Protein AF-A0A0K8RPH7-F1 (afdb_monomer)

Secondary structure (DSSP, 8-state):
--GGGSTTTTT--HHHHHHHHHS--S----S----HHHHHHTTGGGTEEEEEEEE-TTS-EEEEEEEESSS--EEESS-TTHHHH-----SSS-----SHHHHHHHHHHHHHHHHHHTTS----SSHHHHHHHSGGGSPEEE-TTTSSSSEEE----

Nearest PDB structures (foldseek):
  4l8f-assembly1_C  TM=9.635E-01  e=1.668E-13  Danio rerio
  1l9x-assembly3_C  TM=9.638E-01  e=2.280E-13  Homo sapiens
  4l7q-assembly1_C  TM=9.665E-01  e=1.233E-12  Danio rerio
  4l95-assembly3_M  TM=9.755E-01  e=3.353E-12  Danio rerio

InterPro domains:
  IPR015527 Peptidase C26, gamma-glutamyl hydrolase [PS51275] (1-156)
  IPR015527 Peptidase C26, gamma-glutamyl hydrolase [PTHR11315] (4-156)
  IPR029062 Class I glutamine amidotransferase-like [G3DSA:3.40.50.880] (1-156)
  IPR029062 Class I glutamine amidotransferase-like [SSF52317] (5-156)

Solvent-accessible surface area (backbone atoms only — not comparable to full-atom values): 9626 Å² total; per-residue (Å²): 117,70,39,66,78,35,84,94,40,51,80,58,52,70,69,55,54,49,40,67,74,77,42,87,46,71,31,77,90,74,95,76,80,53,32,65,68,56,38,52,73,72,50,44,64,80,50,36,43,71,53,42,68,47,67,50,99,86,69,51,58,25,54,34,27,34,34,35,74,89,50,103,46,77,47,62,68,44,43,49,66,42,26,74,70,46,79,57,84,44,98,88,50,63,79,61,27,71,49,74,66,12,37,48,47,28,50,52,55,48,54,52,52,56,54,57,62,66,77,57,89,83,73,66,96,42,74,68,59,41,64,68,68,41,73,85,77,55,73,73,41,83,28,54,91,86,42,94,39,45,60,45,78,80,78,87,131

Foldseek 3Di:
DALCPPLLPVPPPPVLVVCVVPHPLFAAQDDDFAAPVNCVVVPVVVFKDQNDWDADPVRGIGGQWIATPPDRRIDGNTDLQCLDFFDQDDPRRPDNHVDPSSVVSSVSNVVSVVVVVVPDDDDDPDPVVVVVPDPVVFDWDQCSVPDSGRIDTDDDD

Mean predicted aligned error: 3.74 Å

Organism: Ixodes ricinus (NCBI:txid34613)

Structure (mmCIF, N/CA/C/O backbone):
data_AF-A0A0K8RPH7-F1
#
_entry.id   AF-A0A0K8RPH7-F1
#
loop_
_atom_site.group_PDB
_atom_site.id
_atom_site.type_symbol
_atom_site.label_atom_id
_atom_site.label_alt_id
_atom_site.label_comp_id
_atom_site.label_asym_id
_atom_site.label_entity_id
_atom_site.label_seq_id
_atom_site.pdbx_PDB_ins_code
_atom_site.Cartn_x
_atom_site.Cartn_y
_atom_site.Cartn_z
_atom_site.occupancy
_atom_site.B_iso_or_equiv
_atom_site.auth_seq_id
_atom_site.auth_comp_id
_atom_site.auth_asym_id
_atom_site.auth_atom_id
_atom_site.pdbx_PDB_model_num
ATOM 1 N N . ALA A 1 1 ? -15.914 -10.683 10.374 1.00 53.12 1 ALA A N 1
ATOM 2 C CA . ALA A 1 1 ? -15.162 -11.724 9.645 1.00 53.12 1 ALA A CA 1
ATOM 3 C C . ALA A 1 1 ? -13.827 -11.925 10.347 1.00 53.12 1 ALA A C 1
ATOM 5 O O . ALA A 1 1 ? -13.273 -10.942 10.820 1.00 53.12 1 ALA A O 1
ATOM 6 N N . ASP A 1 2 ? -13.332 -13.158 10.453 1.00 75.19 2 ASP A N 1
ATOM 7 C CA . ASP A 1 2 ? -12.009 -13.401 11.035 1.00 75.19 2 ASP A CA 1
ATOM 8 C C . ASP 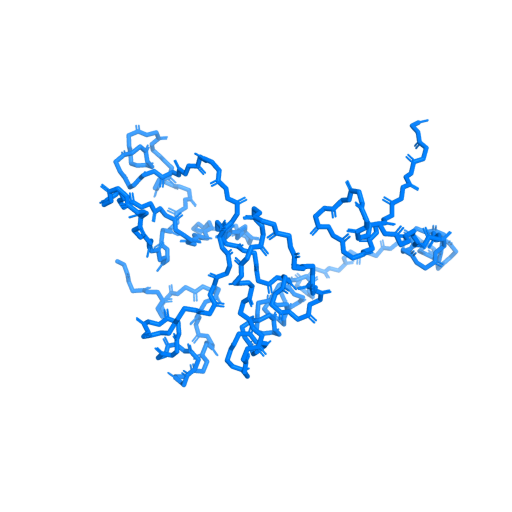A 1 2 ? -10.917 -12.980 10.035 1.00 75.19 2 ASP A C 1
ATOM 10 O O . ASP A 1 2 ? -10.770 -13.580 8.960 1.00 75.19 2 ASP A O 1
ATOM 14 N N . PHE A 1 3 ? -10.201 -11.902 10.362 1.00 80.25 3 PHE A N 1
ATOM 15 C CA . PHE A 1 3 ? -9.077 -11.393 9.574 1.00 80.25 3 PHE A CA 1
ATOM 16 C C . PHE A 1 3 ? -7.880 -12.359 9.622 1.00 80.25 3 PHE A C 1
ATOM 18 O O . PHE A 1 3 ? -7.087 -12.353 8.693 1.00 80.25 3 PHE A O 1
ATOM 25 N N . ARG A 1 4 ? -7.776 -13.257 10.616 1.00 78.44 4 ARG A N 1
ATOM 26 C CA . ARG A 1 4 ? -6.723 -14.292 10.641 1.00 78.44 4 ARG A CA 1
ATOM 27 C C . ARG A 1 4 ? -6.940 -15.400 9.615 1.00 78.44 4 ARG A C 1
ATOM 29 O O . ARG A 1 4 ? -6.037 -16.179 9.350 1.00 78.44 4 ARG A O 1
ATOM 36 N N . ARG A 1 5 ? -8.128 -15.466 9.007 1.00 87.62 5 ARG A N 1
ATOM 37 C CA . ARG A 1 5 ? -8.414 -16.311 7.835 1.00 87.62 5 ARG A CA 1
ATOM 38 C C . ARG A 1 5 ? -8.365 -15.491 6.539 1.00 87.62 5 ARG A C 1
ATOM 40 O O . ARG A 1 5 ? -9.236 -15.663 5.687 1.00 87.62 5 ARG A O 1
ATOM 47 N N . SER A 1 6 ? -7.474 -14.504 6.454 1.00 95.38 6 SER A N 1
ATOM 48 C CA . SER A 1 6 ? -7.222 -13.683 5.257 1.00 95.38 6 SER A CA 1
ATOM 49 C C . SER A 1 6 ? -5.825 -13.946 4.727 1.00 95.38 6 SER A C 1
ATOM 51 O O . SER A 1 6 ? -4.992 -14.397 5.497 1.00 95.38 6 SER A O 1
ATOM 53 N N . ARG A 1 7 ? -5.555 -13.644 3.458 1.00 97.38 7 ARG A N 1
ATOM 54 C CA . ARG A 1 7 ? -4.187 -13.745 2.930 1.00 97.38 7 ARG A CA 1
ATOM 55 C C . ARG A 1 7 ? -3.341 -12.586 3.440 1.00 97.38 7 ARG A C 1
ATOM 57 O O . ARG A 1 7 ? -2.237 -12.806 3.911 1.00 97.38 7 ARG A O 1
ATOM 64 N N . LEU A 1 8 ? -3.887 -11.367 3.423 1.00 97.94 8 LEU A N 1
ATOM 65 C CA . LEU A 1 8 ? -3.144 -10.165 3.818 1.00 97.94 8 LEU A CA 1
ATOM 66 C C . LEU A 1 8 ? -2.640 -10.196 5.271 1.00 97.94 8 LEU A C 1
ATOM 68 O O . LEU A 1 8 ? -1.633 -9.562 5.560 1.00 97.94 8 LEU A O 1
ATOM 72 N N . TYR A 1 9 ? -3.341 -10.878 6.184 1.00 97.25 9 TYR A N 1
ATOM 73 C CA . TYR A 1 9 ? -3.010 -10.884 7.615 1.00 97.25 9 TYR A CA 1
ATOM 74 C C . TYR A 1 9 ? -2.893 -12.284 8.241 1.00 97.25 9 TYR A C 1
ATOM 76 O O . TYR A 1 9 ? -2.899 -12.383 9.468 1.00 97.25 9 TYR A O 1
ATOM 84 N N . ASP A 1 10 ? -2.811 -13.375 7.469 1.00 94.44 10 ASP A N 1
ATOM 85 C CA . ASP A 1 10 ? -2.647 -14.729 8.047 1.00 94.44 10 ASP A CA 1
ATOM 86 C C . ASP A 1 10 ? -1.358 -14.873 8.872 1.00 94.44 10 ASP A C 1
ATOM 88 O O . ASP A 1 10 ? -1.322 -15.559 9.893 1.00 94.44 10 ASP A O 1
ATOM 92 N N . SER A 1 11 ? -0.312 -14.188 8.429 1.00 94.50 11 SER A N 1
ATOM 93 C CA . SER A 1 11 ? 1.064 -14.267 8.907 1.00 94.50 11 SER A CA 1
ATOM 94 C C . SER A 1 11 ? 1.462 -13.072 9.769 1.00 94.50 11 SER A C 1
ATOM 96 O O . SER A 1 11 ? 2.631 -12.934 10.136 1.00 94.50 11 SER A O 1
ATOM 98 N N . ILE A 1 12 ? 0.513 -12.192 10.108 1.00 96.38 12 ILE A N 1
ATOM 99 C CA . ILE A 1 12 ? 0.824 -10.990 10.875 1.00 96.38 12 ILE A CA 1
ATOM 100 C C . ILE A 1 12 ? 1.352 -11.364 12.272 1.00 96.38 12 ILE A C 1
ATOM 102 O O . ILE A 1 12 ? 0.704 -12.125 13.003 1.00 96.38 12 ILE A O 1
ATOM 106 N N . PRO A 1 13 ? 2.514 -10.832 12.701 1.00 96.94 13 PRO A N 1
ATOM 107 C CA . PRO A 1 13 ? 3.011 -11.079 14.046 1.00 96.94 13 PRO A CA 1
ATOM 108 C C . PRO A 1 13 ? 2.001 -10.613 15.096 1.00 96.94 13 PRO A C 1
ATOM 110 O O . PRO A 1 13 ? 1.475 -9.504 15.011 1.00 96.94 13 PRO A O 1
ATOM 113 N N . ARG A 1 14 ? 1.769 -11.416 16.143 1.00 96.00 14 ARG A N 1
ATOM 114 C CA . ARG A 1 14 ? 0.800 -11.079 17.209 1.00 96.00 14 ARG A CA 1
ATOM 115 C C . ARG A 1 14 ? 1.071 -9.721 17.864 1.00 96.00 14 ARG A C 1
ATOM 117 O O . ARG A 1 14 ? 0.140 -9.040 18.281 1.00 96.00 14 ARG A O 1
ATOM 124 N N . THR A 1 15 ? 2.340 -9.334 17.968 1.00 97.50 15 THR A N 1
ATOM 125 C CA . THR A 1 15 ? 2.761 -8.026 18.487 1.00 97.50 15 THR A CA 1
ATOM 126 C C . THR A 1 15 ? 2.327 -6.886 17.568 1.00 97.50 15 THR A C 1
ATOM 128 O O . THR A 1 15 ? 1.770 -5.905 18.053 1.00 97.50 15 THR A O 1
ATOM 131 N N . LEU A 1 16 ? 2.503 -7.043 16.255 1.00 97.62 16 LEU A N 1
ATOM 132 C CA . LEU A 1 16 ? 2.085 -6.060 15.258 1.00 97.62 16 LEU A CA 1
ATOM 133 C C . LEU A 1 16 ? 0.557 -5.995 15.130 1.00 97.62 16 LEU A C 1
ATOM 135 O O . LEU A 1 16 ? -0.004 -4.907 15.046 1.00 97.62 16 LEU A O 1
ATOM 139 N N . GLU A 1 17 ? -0.133 -7.136 15.209 1.00 96.38 17 GLU A N 1
ATOM 140 C CA . GLU A 1 17 ? -1.597 -7.173 15.284 1.00 96.38 17 GLU A CA 1
ATOM 141 C C . GLU A 1 17 ? -2.110 -6.390 16.499 1.00 96.38 17 GLU A C 1
ATOM 143 O O . GLU A 1 17 ? -3.029 -5.579 16.382 1.00 96.38 17 GLU A O 1
ATOM 148 N N . LYS A 1 18 ? -1.505 -6.607 17.675 1.00 97.00 18 LYS A N 1
ATOM 149 C CA . LYS A 1 18 ? -1.844 -5.852 18.884 1.00 97.00 18 LYS A CA 1
ATOM 150 C C . LYS A 1 18 ? -1.634 -4.355 18.653 1.00 97.00 18 LYS A C 1
ATOM 152 O O . LYS A 1 18 ? -2.546 -3.586 18.934 1.00 97.00 18 LYS A O 1
ATOM 157 N N . ALA A 1 19 ? -0.492 -3.958 18.091 1.00 97.50 19 ALA A N 1
ATOM 158 C CA . ALA A 1 19 ? -0.197 -2.559 17.796 1.00 97.50 19 ALA A CA 1
ATOM 159 C C . ALA A 1 19 ? -1.220 -1.931 16.831 1.00 97.50 19 ALA A C 1
ATOM 161 O O . ALA A 1 19 ? -1.716 -0.846 17.113 1.00 97.50 19 ALA A O 1
ATOM 162 N N . LEU A 1 20 ? -1.621 -2.631 15.761 1.00 95.62 20 LEU A N 1
ATOM 163 C CA . LEU A 1 20 ? -2.671 -2.177 14.834 1.00 95.62 20 LEU A CA 1
ATOM 164 C C . LEU A 1 20 ? -4.015 -1.923 15.529 1.00 95.62 20 LEU A C 1
ATOM 166 O O . LEU A 1 20 ? -4.782 -1.065 15.096 1.00 95.62 20 LEU A O 1
ATOM 170 N N . ARG A 1 21 ? -4.318 -2.675 16.592 1.00 94.88 21 ARG A N 1
ATOM 171 C CA . ARG A 1 21 ? -5.570 -2.550 17.351 1.00 94.88 21 ARG A CA 1
ATOM 172 C C . ARG A 1 21 ? -5.533 -1.452 18.408 1.00 94.88 21 ARG A C 1
ATOM 174 O O . ARG A 1 21 ? -6.586 -0.915 18.734 1.00 94.88 21 ARG A O 1
ATOM 181 N N . THR A 1 22 ? -4.366 -1.166 18.984 1.00 96.00 22 THR A N 1
ATOM 182 C CA . THR A 1 22 ? -4.256 -0.319 20.185 1.00 96.00 22 THR A CA 1
ATOM 183 C C . THR A 1 22 ? -3.516 0.994 19.967 1.00 96.00 22 THR A C 1
ATOM 185 O O . THR A 1 22 ? -3.587 1.868 20.826 1.00 96.00 22 THR A O 1
ATOM 188 N N . THR A 1 23 ? -2.798 1.143 18.855 1.00 94.88 23 THR A N 1
ATOM 189 C CA . THR A 1 23 ? -1.859 2.247 18.631 1.00 94.88 23 THR A CA 1
ATOM 190 C C . THR A 1 23 ? -2.120 2.897 17.266 1.00 94.88 23 THR A C 1
ATOM 192 O O . THR A 1 23 ? -2.384 2.190 16.292 1.00 94.88 23 THR A O 1
ATOM 195 N N . PRO A 1 24 ? -2.030 4.236 17.137 1.00 94.44 24 PRO A N 1
ATOM 196 C CA . PRO A 1 24 ? -2.235 4.925 15.861 1.00 94.44 24 PRO A CA 1
ATOM 197 C C . PRO A 1 24 ? -1.020 4.763 14.929 1.00 94.44 24 PRO A C 1
ATOM 199 O O . PRO A 1 24 ? -0.224 5.681 14.766 1.00 94.44 24 PRO A O 1
ATOM 202 N N . ILE A 1 25 ? -0.866 3.580 14.327 1.00 96.81 25 ILE A N 1
ATOM 203 C CA . ILE A 1 25 ? 0.252 3.243 13.422 1.00 96.81 25 ILE A CA 1
ATOM 204 C C . ILE A 1 25 ? -0.127 3.237 11.931 1.00 96.81 25 ILE A C 1
ATOM 206 O O . ILE A 1 25 ? 0.690 2.879 11.086 1.00 96.81 25 ILE A O 1
ATOM 210 N N . THR A 1 26 ? -1.357 3.639 11.592 1.00 96.88 26 THR A N 1
ATOM 211 C CA . THR A 1 26 ? -1.826 3.778 10.203 1.00 96.88 26 THR A CA 1
ATOM 212 C C . THR A 1 26 ? -2.071 5.247 9.870 1.00 96.88 26 THR A C 1
ATOM 214 O O . THR A 1 26 ? -2.847 5.931 10.544 1.00 96.88 26 THR A O 1
ATOM 217 N N . TYR A 1 27 ? -1.426 5.753 8.819 1.00 95.88 27 TYR A N 1
ATOM 218 C CA . TYR A 1 27 ? -1.625 7.130 8.379 1.00 95.88 27 TYR A CA 1
ATOM 219 C C . TYR A 1 27 ? -2.794 7.246 7.392 1.00 95.88 27 TYR A C 1
ATOM 221 O O . TYR A 1 27 ? -2.850 6.539 6.388 1.00 95.88 27 TYR A O 1
ATOM 229 N N . ASN A 1 28 ? -3.737 8.147 7.670 1.00 94.69 28 ASN A N 1
ATOM 230 C CA . ASN A 1 28 ? -4.941 8.353 6.864 1.00 94.69 28 ASN A CA 1
ATOM 231 C C . ASN A 1 28 ? -4.957 9.781 6.299 1.00 94.69 28 ASN A C 1
ATOM 233 O O . ASN A 1 28 ? -5.080 10.740 7.060 1.00 94.69 28 ASN A O 1
ATOM 237 N N . ALA A 1 29 ? -4.879 9.912 4.972 1.00 92.06 29 ALA A N 1
ATOM 238 C CA . ALA A 1 29 ? -4.907 11.190 4.255 1.00 92.06 29 ALA A CA 1
ATOM 239 C C . ALA A 1 29 ? -5.894 11.144 3.077 1.00 92.06 29 ALA A C 1
ATOM 241 O O . ALA A 1 29 ? -5.524 11.243 1.911 1.00 92.06 29 ALA A O 1
ATOM 242 N N . HIS A 1 30 ? -7.179 10.982 3.391 1.00 93.12 30 HIS A N 1
ATOM 243 C CA . HIS A 1 30 ? -8.261 10.880 2.409 1.00 93.12 30 HIS A CA 1
ATOM 244 C C . HIS A 1 30 ? -9.460 11.753 2.802 1.00 93.12 30 HIS A C 1
ATOM 246 O O . HIS A 1 30 ? -9.663 12.076 3.972 1.00 93.12 30 HIS A O 1
ATOM 252 N N . LYS A 1 31 ? -10.238 12.183 1.797 1.00 93.75 31 LYS A N 1
ATOM 253 C CA . LYS A 1 31 ? -11.495 12.942 1.979 1.00 93.75 31 LYS A CA 1
ATOM 254 C C . LYS A 1 31 ? -12.744 12.065 1.867 1.00 93.75 31 LYS A C 1
ATOM 256 O O . LYS A 1 31 ? -13.809 12.467 2.323 1.00 93.75 31 LYS A O 1
ATOM 261 N N . TRP A 1 32 ? -12.610 10.901 1.237 1.00 96.56 32 TRP A N 1
ATOM 262 C CA . TRP A 1 32 ? -13.699 9.994 0.896 1.00 96.56 32 TRP A CA 1
ATOM 263 C C . TRP A 1 32 ? -13.358 8.599 1.389 1.00 96.56 32 TRP A C 1
ATOM 265 O O . TRP A 1 32 ? -12.195 8.203 1.364 1.00 96.56 32 TRP A O 1
ATOM 275 N N . CYS A 1 33 ? -14.375 7.856 1.806 1.00 97.31 33 CYS A N 1
ATOM 276 C CA . CYS A 1 33 ? -14.212 6.498 2.294 1.00 97.31 33 CYS A CA 1
ATOM 277 C C . CYS A 1 33 ? -15.425 5.638 1.919 1.00 97.31 33 CYS A C 1
ATOM 279 O O . CYS A 1 33 ? -16.514 6.150 1.640 1.00 97.31 33 CYS A O 1
ATOM 281 N N . LEU A 1 34 ? -15.234 4.318 1.915 1.00 98.12 34 LEU A N 1
ATOM 282 C CA . LEU A 1 34 ? -16.296 3.350 1.662 1.00 98.12 34 LEU A CA 1
ATOM 283 C C . LEU A 1 34 ? -16.881 2.844 2.983 1.00 98.12 34 LEU A C 1
ATOM 285 O O . LEU A 1 34 ? -16.200 2.176 3.763 1.00 98.12 34 LEU A O 1
ATOM 289 N N . THR A 1 35 ? -18.156 3.135 3.231 1.00 98.31 35 THR A N 1
ATOM 290 C CA . THR A 1 35 ? -18.855 2.638 4.424 1.00 98.31 35 THR A CA 1
ATOM 291 C C . THR A 1 35 ? -19.243 1.162 4.261 1.00 98.31 35 THR A C 1
ATOM 293 O O . THR A 1 35 ? -19.519 0.721 3.140 1.00 98.31 35 THR A O 1
ATOM 296 N N . PRO A 1 36 ? -19.343 0.383 5.356 1.00 98.19 36 PRO A N 1
ATOM 297 C CA . PRO A 1 36 ? -19.861 -0.989 5.300 1.00 98.19 36 PRO A CA 1
ATOM 298 C C . PRO A 1 36 ? -21.269 -1.088 4.683 1.00 98.19 36 PRO A C 1
ATOM 300 O O . PRO A 1 36 ? -21.571 -2.037 3.952 1.00 98.19 36 PRO A O 1
ATOM 303 N N . THR A 1 37 ? -22.115 -0.081 4.925 1.00 98.19 37 THR A N 1
ATOM 304 C CA . THR A 1 37 ? -23.453 0.025 4.327 1.00 98.19 37 THR A CA 1
ATOM 305 C C . THR A 1 37 ? -23.369 0.118 2.807 1.00 98.19 37 THR A C 1
ATOM 307 O O . THR A 1 37 ? -23.976 -0.689 2.111 1.00 98.19 37 THR A O 1
ATOM 310 N N . ASN A 1 38 ? -22.559 1.036 2.271 1.00 98.38 38 ASN A N 1
ATOM 311 C CA . ASN A 1 38 ? -22.416 1.181 0.822 1.00 98.38 38 ASN A CA 1
ATOM 312 C C . ASN A 1 38 ? -21.733 -0.041 0.198 1.00 98.38 38 ASN A C 1
ATOM 314 O O . ASN A 1 38 ? -22.140 -0.498 -0.865 1.00 98.38 38 ASN A O 1
ATOM 318 N N . PHE A 1 39 ? -20.745 -0.625 0.877 1.00 98.44 39 PHE A N 1
ATOM 319 C CA . PHE A 1 39 ? -20.068 -1.838 0.421 1.00 98.44 39 PHE A CA 1
ATOM 320 C C . PHE A 1 39 ? -21.038 -2.995 0.151 1.00 98.44 39 PHE A C 1
ATOM 322 O O . PHE A 1 39 ? -20.957 -3.659 -0.884 1.00 98.44 39 PHE A O 1
ATOM 329 N N . THR A 1 40 ? -21.986 -3.219 1.061 1.00 97.75 40 THR A N 1
ATOM 330 C CA . THR A 1 40 ? -23.012 -4.256 0.893 1.00 97.75 40 THR A CA 1
ATOM 331 C C . THR A 1 40 ? -24.103 -3.840 -0.093 1.00 97.75 40 THR A C 1
ATOM 333 O O . THR A 1 40 ? -24.487 -4.653 -0.934 1.00 97.75 40 THR A O 1
ATOM 336 N N . ALA A 1 41 ? -24.548 -2.578 -0.072 1.00 98.31 41 ALA A N 1
ATOM 337 C CA . ALA A 1 41 ? -25.555 -2.057 -1.001 1.00 98.31 41 ALA A CA 1
ATOM 338 C C . ALA A 1 41 ? -25.122 -2.185 -2.474 1.00 98.31 41 ALA A C 1
ATOM 340 O O . ALA A 1 41 ? -25.906 -2.623 -3.316 1.00 98.31 41 ALA A O 1
ATOM 341 N N . PHE A 1 42 ? -23.849 -1.905 -2.775 1.00 97.81 42 PHE A N 1
ATOM 342 C CA . PHE A 1 42 ? -23.263 -2.073 -4.111 1.00 97.81 42 PHE A CA 1
ATOM 343 C C . PHE A 1 42 ? -22.789 -3.503 -4.405 1.00 97.81 42 PHE A C 1
ATOM 345 O O . PHE A 1 42 ? -22.147 -3.747 -5.424 1.00 97.81 42 PHE A O 1
ATOM 352 N N . ARG A 1 43 ? -23.119 -4.472 -3.539 1.00 97.94 43 ARG A N 1
ATOM 353 C CA . ARG A 1 43 ? -22.799 -5.901 -3.702 1.00 97.94 43 ARG A CA 1
ATOM 354 C C . ARG A 1 43 ? -21.298 -6.192 -3.828 1.00 97.94 43 ARG A C 1
ATOM 356 O O . ARG A 1 43 ? -20.918 -7.237 -4.358 1.00 97.94 43 ARG A O 1
ATOM 363 N N . LEU A 1 44 ? -20.441 -5.315 -3.301 1.00 98.06 44 LEU A N 1
ATOM 364 C CA . LEU A 1 44 ? -18.985 -5.501 -3.315 1.00 98.06 44 LEU A CA 1
ATOM 365 C C . LEU A 1 44 ? -18.556 -6.671 -2.423 1.00 98.06 44 LEU A C 1
ATOM 367 O O . LEU A 1 44 ? -17.541 -7.307 -2.691 1.00 98.06 44 LEU A O 1
ATOM 371 N N . ASN A 1 45 ? -19.379 -7.036 -1.438 1.00 97.06 45 ASN A N 1
ATOM 372 C CA . ASN A 1 45 ? -19.202 -8.225 -0.603 1.00 97.06 45 ASN A CA 1
ATOM 373 C C . ASN A 1 45 ? -19.257 -9.559 -1.373 1.00 97.06 45 ASN A C 1
ATOM 375 O O . ASN A 1 45 ? -18.943 -10.597 -0.798 1.00 97.06 45 ASN A O 1
ATOM 379 N N . ARG A 1 46 ? -19.666 -9.553 -2.650 1.00 97.69 46 ARG A N 1
ATOM 380 C CA . ARG A 1 46 ? -19.590 -10.728 -3.536 1.00 97.69 46 ARG A CA 1
ATOM 381 C C . ARG A 1 46 ? -18.205 -10.940 -4.137 1.00 97.69 46 ARG A C 1
ATOM 383 O O . ARG A 1 46 ? -17.930 -12.027 -4.626 1.00 97.69 46 ARG A O 1
ATOM 390 N N . PHE A 1 47 ? -17.366 -9.908 -4.133 1.00 98.19 47 PHE A N 1
ATOM 391 C CA . PHE A 1 47 ? -16.028 -9.948 -4.712 1.00 98.19 47 PHE A CA 1
ATOM 392 C C . PHE A 1 47 ? -14.945 -9.733 -3.657 1.00 98.19 47 PHE A C 1
ATOM 394 O O . PHE A 1 47 ? -13.893 -10.353 -3.743 1.00 98.19 47 PHE A O 1
ATOM 401 N N . TYR A 1 48 ? -15.206 -8.905 -2.646 1.00 98.19 48 TYR A N 1
ATOM 402 C CA . TYR A 1 48 ? -14.264 -8.548 -1.593 1.00 98.19 48 TYR A CA 1
ATOM 403 C C . TYR A 1 48 ? -14.707 -9.057 -0.220 1.00 98.19 48 TYR A C 1
ATOM 405 O O . TYR A 1 48 ? -15.891 -9.103 0.115 1.00 98.19 48 TYR A O 1
ATOM 413 N N . LYS A 1 49 ? -13.719 -9.364 0.616 1.00 96.69 49 LYS A N 1
ATOM 414 C CA . LYS A 1 49 ? -13.833 -9.598 2.050 1.00 96.69 49 LYS A CA 1
ATOM 415 C C . LYS A 1 49 ? -13.245 -8.399 2.787 1.00 96.69 49 LYS A C 1
ATOM 417 O O . LYS A 1 49 ? -12.081 -8.056 2.598 1.00 96.69 49 LYS A O 1
ATOM 422 N N . VAL A 1 50 ? -14.035 -7.795 3.670 1.00 97.88 50 VAL A N 1
ATOM 423 C CA . VAL A 1 50 ? -13.548 -6.756 4.591 1.00 97.88 50 VAL A CA 1
ATOM 424 C C . VAL A 1 50 ? -12.671 -7.397 5.663 1.00 97.88 50 VAL A C 1
ATOM 426 O O . VAL A 1 50 ? -13.073 -8.385 6.287 1.00 97.88 50 VAL A O 1
ATOM 429 N N . LEU A 1 51 ? -11.490 -6.819 5.882 1.00 97.75 51 LEU A N 1
ATOM 430 C CA . LEU A 1 51 ? -10.509 -7.286 6.861 1.00 97.75 51 LEU A CA 1
ATOM 431 C C . LEU A 1 51 ? -10.444 -6.380 8.088 1.00 97.75 51 LEU A C 1
ATOM 433 O O . LEU A 1 51 ? -10.338 -6.877 9.208 1.00 97.75 51 LEU A O 1
ATOM 437 N N . SER A 1 52 ? -10.560 -5.067 7.893 1.00 97.38 52 SER A N 1
ATOM 438 C CA . SER A 1 52 ? -10.613 -4.109 8.992 1.00 97.38 52 SER A CA 1
ATOM 439 C C . SER A 1 52 ? -11.453 -2.880 8.651 1.00 97.38 52 SER A C 1
ATOM 441 O O . SER A 1 52 ? -11.735 -2.579 7.486 1.00 97.38 52 SER A O 1
ATOM 443 N N . THR A 1 53 ? -11.878 -2.189 9.704 1.00 97.69 53 THR A N 1
ATOM 444 C CA . THR A 1 53 ? -12.593 -0.916 9.638 1.00 97.69 53 THR A CA 1
ATOM 445 C C . THR A 1 53 ? -11.927 0.099 10.555 1.00 97.69 53 THR A C 1
ATOM 447 O O . THR A 1 53 ? -11.304 -0.266 11.553 1.00 97.69 53 THR A O 1
ATOM 450 N N . SER A 1 54 ? -12.119 1.375 10.255 1.00 96.94 54 SER A N 1
ATOM 451 C CA . SER A 1 54 ? -11.710 2.498 11.094 1.00 96.94 54 SER A CA 1
ATOM 452 C C . SER A 1 54 ? -12.881 3.460 11.280 1.00 96.94 54 SER A C 1
ATOM 454 O O . SER A 1 54 ? -13.901 3.344 10.600 1.00 96.94 54 SER A O 1
ATOM 456 N N . VAL A 1 55 ? -12.752 4.387 12.228 1.00 96.38 55 VAL A N 1
ATOM 457 C CA . VAL A 1 55 ? -13.781 5.385 12.543 1.00 96.38 55 VAL A CA 1
ATOM 458 C C . VAL A 1 55 ? -13.187 6.772 12.339 1.00 96.38 55 VAL A C 1
ATOM 460 O O . VAL A 1 55 ? -12.097 7.056 12.837 1.00 96.38 55 VAL A O 1
ATOM 463 N N . ASP A 1 56 ? -13.863 7.618 11.564 1.00 93.75 56 ASP A N 1
ATOM 464 C CA . ASP A 1 56 ? -13.418 8.992 11.332 1.00 93.75 56 ASP A CA 1
ATOM 465 C C . ASP A 1 56 ? -13.716 9.912 12.534 1.00 93.75 56 ASP A C 1
ATOM 467 O O . ASP A 1 56 ? -14.372 9.536 13.507 1.00 93.75 56 ASP A O 1
ATOM 471 N N . LYS A 1 57 ? -13.260 11.169 12.462 1.00 90.75 57 LYS A N 1
ATOM 472 C CA . LYS A 1 57 ? -13.472 12.167 13.530 1.00 90.75 57 LYS A CA 1
ATOM 473 C C . LYS A 1 57 ? -14.946 12.521 13.774 1.00 90.75 57 LYS A C 1
ATOM 475 O O . LYS A 1 57 ? -15.247 13.147 14.784 1.00 90.75 57 LYS A O 1
ATOM 480 N N . LYS A 1 58 ? -15.842 12.180 12.846 1.00 94.56 58 LYS A N 1
ATOM 481 C CA . LYS A 1 58 ? -17.290 12.407 12.934 1.00 94.56 58 LYS A CA 1
ATOM 482 C C . LYS A 1 58 ? -18.043 11.156 13.409 1.00 94.56 58 LYS A C 1
ATOM 484 O O . LYS A 1 58 ? -19.264 11.197 13.497 1.00 94.56 58 LYS A O 1
ATOM 489 N N . GLY A 1 59 ? -17.340 10.062 13.717 1.00 96.19 59 GLY A N 1
ATOM 490 C CA . GLY A 1 59 ? -17.939 8.797 14.144 1.00 96.19 59 GLY A CA 1
ATOM 491 C C . GLY A 1 59 ? -18.351 7.872 12.993 1.00 96.19 59 GLY A C 1
ATOM 492 O O . GLY A 1 59 ? -18.952 6.827 13.235 1.00 96.19 59 GLY A O 1
ATOM 493 N N . THR A 1 60 ? -18.025 8.207 11.743 1.00 97.25 60 THR A N 1
ATOM 494 C CA . THR A 1 60 ? -18.364 7.373 10.584 1.00 97.25 60 THR A CA 1
ATOM 495 C C . THR A 1 60 ? -17.431 6.173 10.518 1.00 97.25 60 THR A C 1
ATOM 497 O O . THR A 1 60 ? -16.217 6.328 10.391 1.00 97.25 60 THR A O 1
ATOM 500 N N . THR A 1 61 ? -17.994 4.964 10.561 1.00 98.31 61 THR A N 1
ATOM 501 C CA . THR A 1 61 ? -17.230 3.736 10.309 1.00 98.31 61 THR A CA 1
ATOM 502 C C . THR A 1 61 ? -17.014 3.534 8.812 1.00 98.31 61 THR A C 1
ATOM 504 O O . THR A 1 61 ? -17.965 3.564 8.027 1.00 98.31 61 THR A O 1
ATOM 507 N N . PHE A 1 62 ? -15.773 3.260 8.424 1.00 98.56 62 PHE A N 1
ATOM 508 C CA . PHE A 1 62 ? -15.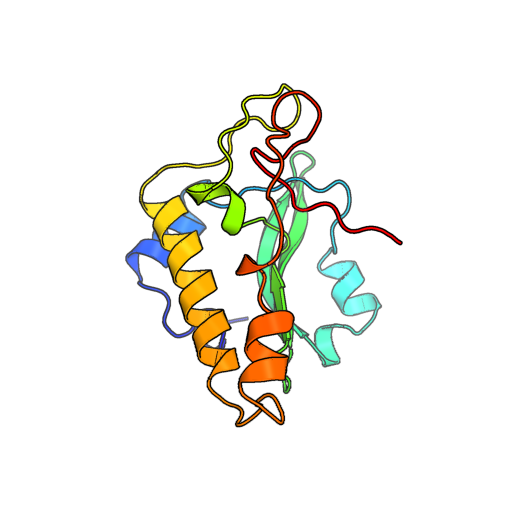381 2.984 7.047 1.00 98.56 62 PHE A CA 1
ATOM 509 C C . PHE A 1 62 ? -14.462 1.766 6.947 1.00 98.56 62 PHE A C 1
ATOM 511 O O . PHE A 1 62 ? -13.789 1.397 7.909 1.00 98.56 62 PHE A O 1
ATOM 518 N N . ILE A 1 63 ? -14.447 1.124 5.780 1.00 98.50 63 ILE A N 1
ATOM 519 C CA . ILE A 1 63 ? -13.553 0.001 5.474 1.00 98.50 63 ILE A CA 1
ATOM 520 C C . ILE A 1 63 ? -12.127 0.534 5.340 1.00 98.50 63 ILE A C 1
ATOM 522 O O . ILE A 1 63 ? -11.877 1.410 4.516 1.00 98.50 63 ILE A O 1
ATOM 526 N N . SER A 1 64 ? -11.197 -0.002 6.132 1.00 98.06 64 SER A N 1
ATOM 527 C CA . SER A 1 64 ? -9.789 0.415 6.118 1.00 98.06 64 SER A CA 1
ATOM 528 C C . SER A 1 64 ? -8.850 -0.616 5.499 1.00 98.06 64 SER A C 1
ATOM 530 O O . SER A 1 64 ? -7.797 -0.228 4.992 1.00 98.06 64 SER A O 1
ATOM 532 N N . SER A 1 65 ? -9.248 -1.890 5.431 1.00 98.44 65 SER A N 1
ATOM 533 C CA . SER A 1 65 ? -8.621 -2.860 4.531 1.00 98.44 65 SER A CA 1
ATOM 534 C C . SER A 1 65 ? -9.567 -3.967 4.070 1.00 98.44 65 SER A C 1
ATOM 536 O O . SER A 1 65 ? -10.509 -4.352 4.774 1.00 98.44 65 SER A O 1
ATOM 538 N N . MET A 1 66 ? -9.311 -4.479 2.868 1.00 98.19 66 MET A N 1
ATOM 539 C CA . MET A 1 66 ? -10.059 -5.558 2.228 1.00 98.19 66 MET A CA 1
ATOM 540 C C . MET A 1 66 ? -9.179 -6.354 1.258 1.00 98.19 66 MET A C 1
ATOM 542 O O . MET A 1 66 ? -8.164 -5.862 0.769 1.00 98.19 66 MET A O 1
ATOM 546 N N . GLU A 1 67 ? -9.601 -7.571 0.939 1.00 98.56 67 GLU A N 1
ATOM 547 C CA . GLU A 1 67 ? -8.990 -8.409 -0.099 1.00 98.56 67 GLU A CA 1
ATOM 548 C C . GLU A 1 67 ? -10.076 -9.080 -0.941 1.00 98.56 67 GLU A C 1
ATOM 550 O O . GLU A 1 67 ? -11.188 -9.296 -0.456 1.00 98.56 67 GLU A O 1
ATOM 555 N N . ALA A 1 68 ? -9.800 -9.407 -2.202 1.00 98.31 68 ALA A N 1
ATOM 556 C CA . ALA A 1 68 ? -10.761 -10.132 -3.028 1.00 98.31 68 ALA A CA 1
ATOM 557 C C . ALA A 1 68 ? -10.935 -11.584 -2.544 1.00 98.31 68 ALA A C 1
ATOM 559 O O . ALA A 1 68 ? -10.041 -12.171 -1.945 1.00 98.31 68 ALA A O 1
ATOM 560 N N . LEU A 1 69 ? -12.089 -12.199 -2.786 1.00 97.19 69 LEU A N 1
ATOM 561 C CA . LEU A 1 69 ? -12.363 -13.564 -2.330 1.00 97.19 69 LEU A CA 1
ATOM 562 C C . LEU A 1 69 ? -11.505 -14.588 -3.079 1.00 97.19 69 LEU A C 1
ATOM 564 O O . LEU A 1 69 ? -10.935 -15.479 -2.454 1.00 97.19 69 LEU A O 1
ATOM 568 N N . SER A 1 70 ? -11.384 -14.422 -4.398 1.00 97.12 70 SER A N 1
ATOM 569 C CA . SER A 1 70 ? -10.754 -15.405 -5.293 1.00 97.12 70 SER A CA 1
ATOM 570 C C . SER A 1 70 ? -9.549 -14.872 -6.068 1.00 97.12 70 SER A C 1
ATOM 572 O O . SER A 1 70 ? -8.826 -15.662 -6.662 1.00 97.12 70 SER A O 1
ATOM 574 N N . TYR A 1 71 ? -9.320 -13.556 -6.062 1.00 98.25 71 TYR A N 1
ATOM 575 C CA . TYR A 1 71 ? -8.228 -12.910 -6.796 1.00 98.25 71 TYR A CA 1
ATOM 576 C C . TYR A 1 71 ? -7.190 -12.327 -5.825 1.00 98.25 71 TYR A C 1
ATOM 578 O O . TYR A 1 71 ? -7.562 -11.920 -4.718 1.00 98.25 71 TYR A O 1
ATOM 586 N N . PRO A 1 72 ? -5.906 -12.226 -6.215 1.00 98.12 72 PRO A N 1
ATOM 587 C CA . PRO A 1 72 ? -4.862 -11.601 -5.402 1.00 98.12 72 PRO A CA 1
ATOM 588 C C . PRO A 1 72 ? -4.947 -10.063 -5.469 1.00 98.12 72 PRO A C 1
ATOM 590 O O . PRO A 1 72 ? -3.976 -9.380 -5.776 1.00 98.12 72 PRO A O 1
ATOM 593 N N . PHE A 1 73 ? -6.139 -9.507 -5.224 1.00 98.69 73 PHE A N 1
ATOM 594 C CA . PHE A 1 73 ? -6.378 -8.065 -5.164 1.00 98.69 73 PHE A CA 1
ATOM 595 C C . PHE A 1 73 ? -6.541 -7.630 -3.714 1.00 98.69 73 PHE A C 1
ATOM 597 O O . PHE A 1 73 ? -7.338 -8.205 -2.967 1.00 98.69 73 PHE A O 1
ATOM 604 N N . TYR A 1 74 ? -5.802 -6.592 -3.339 1.00 98.62 74 TYR A N 1
ATOM 605 C CA . TYR A 1 74 ? -5.685 -6.101 -1.971 1.00 9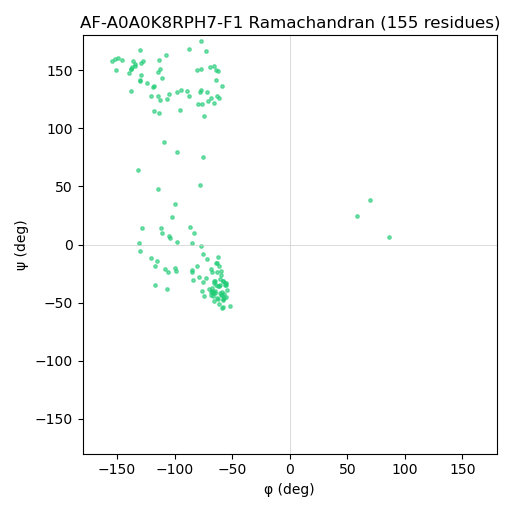8.62 74 TYR A CA 1
ATOM 606 C C . TYR A 1 74 ? -5.921 -4.597 -1.957 1.00 98.62 74 TYR A C 1
ATOM 608 O O . TYR A 1 74 ? -5.501 -3.888 -2.869 1.00 98.62 74 TYR A O 1
ATOM 616 N N . GLY A 1 75 ? -6.607 -4.110 -0.928 1.00 98.38 75 GLY A N 1
ATOM 617 C CA . GLY A 1 75 ? -6.886 -2.692 -0.764 1.00 98.38 75 GLY A CA 1
ATOM 618 C C . GLY A 1 75 ? -6.709 -2.266 0.682 1.00 98.38 75 GLY A C 1
ATOM 619 O O . GLY A 1 75 ? -7.256 -2.890 1.593 1.00 98.38 75 GLY A O 1
ATOM 620 N N . VAL A 1 76 ? -5.984 -1.170 0.879 1.00 98.56 76 VAL A N 1
ATOM 621 C CA . VAL A 1 76 ? -5.901 -0.446 2.148 1.00 98.56 76 VAL A CA 1
ATOM 622 C C . VAL A 1 76 ? -6.300 1.003 1.918 1.00 98.56 76 VAL A C 1
ATOM 624 O O . VAL A 1 76 ? -5.961 1.593 0.898 1.00 98.56 76 VAL A O 1
ATOM 627 N N . GLN A 1 77 ? -7.062 1.566 2.851 1.00 98.38 77 GLN A N 1
ATOM 628 C CA . GLN A 1 77 ? -7.471 2.971 2.786 1.00 98.38 77 GLN A CA 1
ATOM 629 C C . GLN A 1 77 ? -6.406 3.906 3.383 1.00 98.38 77 GLN A C 1
ATOM 631 O O . GLN A 1 77 ? -6.382 5.098 3.073 1.00 98.38 77 GLN A O 1
ATOM 636 N N . PHE A 1 78 ? -5.559 3.366 4.261 1.00 97.69 78 PHE A N 1
ATOM 637 C CA . PHE A 1 78 ? -4.418 4.052 4.858 1.00 97.69 78 PHE A CA 1
ATOM 638 C C . PHE A 1 78 ? -3.167 3.923 3.978 1.00 97.69 78 PHE A C 1
ATOM 640 O O . PHE A 1 78 ? -3.124 3.109 3.061 1.00 97.69 78 PHE A O 1
ATOM 647 N N . HIS A 1 79 ? -2.142 4.704 4.304 1.00 97.81 79 HIS A N 1
ATOM 648 C CA . HIS A 1 79 ? -0.879 4.798 3.575 1.00 97.81 79 HIS A CA 1
ATOM 649 C C . HIS A 1 79 ? 0.269 4.155 4.373 1.00 97.81 79 HIS A C 1
ATOM 651 O O . HIS A 1 79 ? 0.890 4.847 5.188 1.00 97.81 79 HIS A O 1
ATOM 657 N N . PRO A 1 80 ? 0.531 2.839 4.227 1.00 97.94 80 PRO A N 1
ATOM 658 C CA . PRO A 1 80 ? 1.617 2.178 4.951 1.00 97.94 80 PRO A CA 1
ATOM 659 C C . PRO A 1 80 ? 3.002 2.701 4.552 1.00 97.94 80 PRO A C 1
ATOM 661 O O . PRO A 1 80 ? 3.889 2.752 5.391 1.00 97.94 80 PRO A O 1
ATOM 664 N N . GLU A 1 81 ? 3.191 3.133 3.304 1.00 98.25 81 GLU A N 1
ATOM 665 C CA . GLU A 1 81 ? 4.465 3.623 2.771 1.00 98.25 81 GLU A CA 1
ATOM 666 C C . GLU A 1 81 ? 4.971 4.869 3.509 1.00 98.25 81 GLU A C 1
ATOM 668 O O . GLU A 1 81 ? 6.167 5.025 3.759 1.00 98.25 81 GLU A O 1
ATOM 673 N N . LYS A 1 82 ? 4.051 5.746 3.923 1.00 96.31 82 LYS A N 1
ATOM 674 C CA . LYS A 1 82 ? 4.407 7.044 4.506 1.00 96.31 82 LYS A CA 1
ATOM 675 C C . LYS A 1 82 ? 5.135 6.909 5.836 1.00 96.31 82 LYS A C 1
ATOM 677 O O . LYS A 1 82 ? 6.013 7.716 6.123 1.00 96.31 82 LYS A O 1
ATOM 682 N N . ASN A 1 83 ? 4.824 5.868 6.607 1.00 96.88 83 ASN A N 1
ATOM 683 C CA . ASN A 1 83 ? 5.402 5.631 7.928 1.00 96.88 83 ASN A CA 1
ATOM 684 C C . ASN A 1 83 ? 6.940 5.591 7.910 1.00 96.88 83 ASN A C 1
ATOM 686 O O . ASN A 1 83 ? 7.574 6.028 8.868 1.00 96.88 83 ASN A O 1
ATOM 690 N N . SER A 1 84 ? 7.546 5.070 6.839 1.00 97.44 84 SER A N 1
ATOM 691 C CA . SER A 1 84 ? 9.005 4.895 6.751 1.00 97.44 84 SER A CA 1
ATOM 692 C C . SER A 1 84 ? 9.696 5.898 5.831 1.00 97.44 84 SER A C 1
ATOM 694 O O . SER A 1 84 ? 10.888 6.141 6.006 1.00 97.44 84 SER A O 1
ATOM 696 N N . PHE A 1 85 ? 8.973 6.479 4.871 1.00 96.62 85 PHE A N 1
ATOM 697 C CA . PHE A 1 85 ? 9.592 7.246 3.786 1.00 96.62 85 PHE A CA 1
ATOM 698 C C . PHE A 1 85 ? 9.216 8.731 3.759 1.00 96.62 85 PHE A C 1
ATOM 700 O O . PHE A 1 85 ? 9.947 9.512 3.160 1.00 96.62 85 PHE A O 1
ATOM 707 N N . GLU A 1 86 ? 8.132 9.150 4.420 1.00 94.88 86 GLU A N 1
ATOM 708 C CA . GLU A 1 86 ? 7.625 10.522 4.299 1.00 94.88 86 GLU A CA 1
ATOM 709 C C . GLU A 1 86 ? 7.743 11.319 5.592 1.00 94.88 86 GLU A C 1
ATOM 711 O O . GLU A 1 86 ? 7.026 11.065 6.552 1.00 94.88 86 GLU A O 1
ATOM 716 N N . TRP A 1 87 ? 8.590 12.348 5.589 1.00 89.69 87 TRP A N 1
ATOM 717 C CA . TRP A 1 87 ? 8.933 13.125 6.790 1.00 89.69 87 TRP A CA 1
ATOM 718 C C . TRP A 1 87 ? 8.384 14.551 6.767 1.00 89.69 87 TRP A C 1
ATOM 720 O O . TRP A 1 87 ? 8.755 15.394 7.588 1.00 89.69 87 TRP A O 1
ATOM 730 N N . LYS A 1 88 ? 7.517 14.860 5.798 1.00 77.81 88 LYS A N 1
ATOM 731 C CA . LYS A 1 88 ? 6.994 16.212 5.642 1.00 77.81 88 LYS A CA 1
ATOM 732 C C . LYS A 1 88 ? 6.122 16.600 6.833 1.00 77.81 88 LYS A C 1
ATOM 734 O O . LYS A 1 88 ? 5.078 16.010 7.088 1.00 77.81 88 LYS A O 1
ATOM 739 N N . LEU A 1 89 ? 6.514 17.682 7.498 1.00 65.81 89 LEU A N 1
ATOM 740 C CA . LEU A 1 89 ? 5.733 18.336 8.543 1.00 65.81 89 LEU A CA 1
ATOM 741 C C . LEU A 1 89 ? 4.990 19.538 7.946 1.00 65.81 89 LEU A C 1
ATOM 743 O O . LEU A 1 89 ? 5.429 20.677 8.083 1.00 65.81 89 LEU A O 1
ATOM 747 N N . ASP A 1 90 ? 3.862 19.306 7.268 1.00 70.12 90 ASP A N 1
ATOM 748 C CA . ASP A 1 90 ? 2.961 20.393 6.848 1.00 70.12 90 ASP A CA 1
ATOM 749 C C . ASP A 1 90 ? 1.669 20.430 7.674 1.00 70.12 90 ASP A C 1
ATOM 751 O O . ASP A 1 90 ? 1.324 19.479 8.368 1.00 70.12 90 ASP A O 1
ATOM 755 N N . LYS A 1 91 ? 0.938 21.553 7.627 1.00 63.97 91 LYS A N 1
ATOM 756 C CA . LYS A 1 91 ? -0.296 21.772 8.409 1.00 63.97 91 LYS A CA 1
ATOM 757 C C . LYS A 1 91 ? -1.431 20.771 8.140 1.00 63.97 91 LYS A C 1
ATOM 759 O O . LYS A 1 91 ? -2.259 20.569 9.026 1.00 63.97 91 LYS A O 1
ATOM 764 N N . HIS A 1 92 ? -1.470 20.174 6.958 1.00 66.81 92 HIS A N 1
ATOM 765 C CA . HIS A 1 92 ? -2.438 19.190 6.481 1.00 66.81 92 HIS A CA 1
ATOM 766 C C . HIS A 1 92 ? -1.929 17.740 6.597 1.00 66.81 92 HIS A C 1
ATOM 768 O O . HIS A 1 92 ? -2.753 16.838 6.725 1.00 66.81 92 HIS A O 1
ATOM 774 N N . HIS A 1 93 ? -0.611 17.525 6.646 1.00 69.75 93 HIS A N 1
ATOM 775 C CA . HIS A 1 93 ? 0.047 16.218 6.764 1.00 69.75 93 HIS A CA 1
ATOM 776 C C . HIS A 1 93 ? 0.799 16.073 8.091 1.00 69.75 93 HIS A C 1
ATOM 778 O O . HIS A 1 93 ? 1.951 15.658 8.146 1.00 69.75 93 HIS A O 1
ATOM 784 N N . LYS A 1 94 ? 0.133 16.423 9.195 1.00 69.44 94 LYS A N 1
ATOM 785 C CA . LYS A 1 94 ? 0.665 16.207 10.546 1.00 69.44 94 LYS A CA 1
ATOM 786 C C . LYS A 1 94 ? 0.452 14.758 10.981 1.00 69.44 94 LYS A C 1
ATOM 788 O O . LYS A 1 94 ? -0.567 14.155 10.647 1.00 69.44 94 LYS A O 1
ATOM 793 N N . ASN A 1 95 ? 1.353 14.261 11.827 1.00 84.69 95 ASN A N 1
ATOM 794 C CA . ASN A 1 95 ? 1.222 12.996 12.561 1.00 84.69 95 ASN A CA 1
ATOM 795 C C . ASN A 1 95 ? 1.317 11.725 11.700 1.00 84.69 95 ASN A C 1
ATOM 797 O O . ASN A 1 95 ? 0.601 10.755 11.957 1.00 84.69 95 ASN A O 1
ATOM 801 N N . ILE A 1 96 ? 2.201 11.711 10.700 1.00 93.12 96 ILE A N 1
ATOM 802 C CA . ILE A 1 96 ? 2.650 10.441 10.118 1.00 93.12 96 ILE A CA 1
ATOM 803 C C . ILE A 1 96 ? 3.354 9.649 11.241 1.00 93.12 96 ILE A C 1
ATOM 805 O O . ILE A 1 96 ? 4.209 10.207 11.936 1.00 93.12 96 ILE A O 1
ATOM 809 N N . PRO A 1 97 ? 2.957 8.394 11.520 1.00 95.06 97 PRO A N 1
ATOM 810 C CA . PRO A 1 97 ? 3.547 7.631 12.604 1.00 95.06 97 PRO A CA 1
ATOM 811 C C . PRO A 1 97 ? 4.892 7.040 12.166 1.00 95.06 97 PRO A C 1
ATOM 813 O O . PRO A 1 97 ? 4.959 6.240 11.240 1.00 95.06 97 PRO A O 1
ATOM 816 N N . HIS A 1 98 ? 5.952 7.400 12.891 1.00 96.00 98 HIS A N 1
ATOM 817 C CA . HIS A 1 98 ? 7.330 6.945 12.645 1.00 96.00 98 HIS A CA 1
ATOM 818 C C . HIS A 1 98 ? 7.869 6.019 13.748 1.00 96.00 98 HIS A C 1
ATOM 820 O O . HIS A 1 98 ? 9.074 5.804 13.865 1.00 96.00 98 HIS A O 1
ATOM 826 N N . ASN A 1 99 ? 6.994 5.505 14.620 1.00 96.12 99 ASN A N 1
ATOM 827 C CA . ASN A 1 99 ? 7.415 4.582 15.673 1.00 96.12 99 ASN A CA 1
ATOM 828 C C . ASN A 1 99 ? 7.754 3.191 15.103 1.00 96.12 99 ASN A C 1
ATOM 830 O O . ASN A 1 99 ? 7.407 2.857 13.971 1.00 96.12 99 ASN A O 1
ATOM 834 N N . VAL A 1 100 ? 8.415 2.360 15.915 1.00 98.00 100 VAL A N 1
ATOM 835 C CA . VAL A 1 100 ? 8.898 1.033 15.496 1.00 98.00 100 VAL A CA 1
ATOM 836 C C . VAL A 1 100 ? 7.800 0.144 14.906 1.00 98.00 100 VAL A C 1
ATOM 838 O O . VAL A 1 100 ? 8.041 -0.550 13.921 1.00 98.00 100 VAL A O 1
ATOM 841 N N . ASP A 1 101 ? 6.588 0.179 15.460 1.00 98.44 101 ASP A N 1
ATOM 842 C CA . ASP A 1 101 ? 5.485 -0.653 14.982 1.00 98.44 101 ASP A CA 1
ATOM 843 C C . ASP A 1 101 ? 4.891 -0.116 13.672 1.00 98.44 101 ASP A C 1
ATOM 845 O O . ASP A 1 101 ? 4.497 -0.902 12.814 1.00 98.44 101 ASP A O 1
ATOM 849 N N . ALA A 1 102 ? 4.900 1.203 13.466 1.00 97.94 102 ALA A N 1
ATOM 850 C CA . ALA A 1 102 ? 4.518 1.824 12.201 1.00 97.94 102 ALA A CA 1
ATOM 851 C C . ALA A 1 102 ? 5.487 1.458 11.065 1.00 97.94 102 ALA A C 1
ATOM 853 O O . ALA A 1 102 ? 5.040 1.108 9.975 1.00 97.94 102 ALA A O 1
ATOM 854 N N . THR A 1 103 ? 6.794 1.439 11.336 1.00 98.25 103 THR A N 1
ATOM 855 C CA . THR A 1 103 ? 7.808 0.970 10.375 1.00 98.25 103 THR A CA 1
ATOM 856 C C . THR A 1 103 ? 7.693 -0.532 10.109 1.00 98.25 103 THR A C 1
ATOM 858 O O . THR A 1 103 ? 7.789 -0.973 8.965 1.00 98.25 103 THR A O 1
ATOM 861 N N . ARG A 1 104 ? 7.422 -1.341 11.143 1.00 98.44 104 ARG A N 1
ATOM 862 C CA . ARG A 1 104 ? 7.148 -2.780 10.974 1.00 98.44 104 ARG A CA 1
ATOM 863 C C . ARG A 1 104 ? 5.908 -3.036 10.127 1.00 98.44 104 ARG A C 1
ATOM 865 O O . ARG A 1 104 ? 5.902 -3.998 9.366 1.00 98.44 104 ARG A O 1
ATOM 872 N N . LEU A 1 105 ? 4.882 -2.191 10.240 1.00 98.56 105 LEU A N 1
ATOM 873 C CA . LEU A 1 105 ? 3.711 -2.270 9.375 1.00 98.56 105 LEU A CA 1
ATOM 874 C C . LEU A 1 105 ? 4.084 -2.025 7.911 1.00 98.56 105 LEU A C 1
ATOM 876 O O . LEU A 1 105 ? 3.668 -2.814 7.068 1.00 98.56 105 LEU A O 1
ATOM 880 N N . THR A 1 106 ? 4.882 -0.993 7.610 1.00 98.69 106 THR A N 1
ATOM 881 C CA . THR A 1 106 ? 5.386 -0.746 6.246 1.00 98.69 106 THR A CA 1
ATOM 882 C C . THR A 1 106 ? 6.044 -1.994 5.676 1.00 98.69 106 THR A C 1
ATOM 884 O O . THR A 1 106 ? 5.661 -2.464 4.605 1.00 98.69 106 THR A O 1
ATOM 887 N N . GLN A 1 107 ? 6.999 -2.554 6.425 1.00 98.62 107 GLN A N 1
ATOM 888 C CA . GLN A 1 107 ? 7.767 -3.714 5.992 1.00 98.62 107 GLN A CA 1
ATOM 889 C C . GLN A 1 107 ? 6.869 -4.936 5.789 1.00 98.62 107 GLN A C 1
ATOM 891 O O . GLN A 1 107 ? 6.935 -5.565 4.741 1.00 98.62 107 GLN A O 1
ATOM 896 N N . TYR A 1 108 ? 5.976 -5.232 6.739 1.00 98.62 108 TYR A N 1
ATOM 897 C CA . TYR A 1 108 ? 5.049 -6.362 6.638 1.00 98.62 108 TYR A CA 1
ATOM 898 C C . TYR A 1 108 ? 4.171 -6.284 5.382 1.00 98.62 108 TYR A C 1
ATOM 900 O O . TYR A 1 108 ? 4.023 -7.267 4.660 1.00 98.62 108 TYR A O 1
ATOM 908 N N . MET A 1 109 ? 3.605 -5.105 5.105 1.00 98.56 109 MET A N 1
ATOM 909 C CA . MET A 1 109 ? 2.746 -4.893 3.937 1.00 98.56 109 MET A CA 1
ATOM 910 C C . MET A 1 109 ? 3.529 -5.059 2.626 1.00 98.56 109 MET A C 1
ATOM 912 O O . MET A 1 109 ? 3.015 -5.660 1.680 1.00 98.56 109 MET A O 1
ATOM 916 N N . ALA A 1 110 ? 4.770 -4.563 2.577 1.00 98.56 110 ALA A N 1
ATOM 917 C CA . ALA A 1 110 ? 5.655 -4.731 1.429 1.00 98.56 110 ALA A CA 1
ATOM 918 C C . ALA A 1 110 ? 6.049 -6.203 1.227 1.00 98.56 110 ALA A C 1
ATOM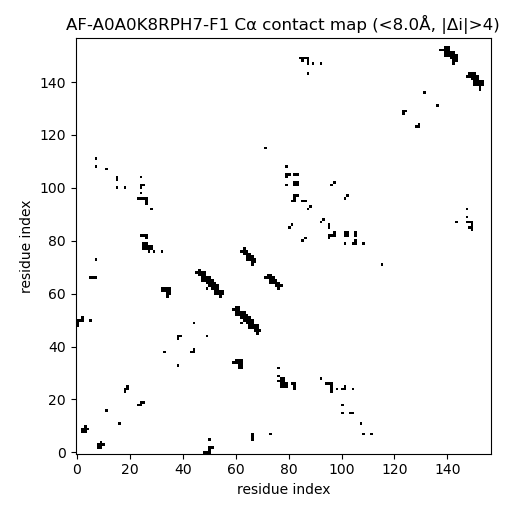 920 O O . ALA A 1 110 ? 5.888 -6.729 0.128 1.00 98.56 110 ALA A O 1
ATOM 921 N N . ASP A 1 111 ? 6.490 -6.890 2.283 1.00 98.69 111 ASP A N 1
ATOM 922 C CA . ASP A 1 111 ? 6.886 -8.301 2.230 1.00 98.69 111 ASP A CA 1
ATOM 923 C C . ASP A 1 111 ? 5.742 -9.193 1.751 1.00 98.69 111 ASP A C 1
ATOM 925 O O . ASP A 1 111 ? 5.948 -10.050 0.889 1.00 98.69 111 ASP A O 1
ATOM 929 N N . PHE A 1 112 ? 4.528 -8.952 2.256 1.00 98.62 112 PHE A N 1
ATOM 930 C CA . PHE A 1 112 ? 3.327 -9.636 1.794 1.00 98.62 112 PHE A CA 1
ATOM 931 C C . PHE A 1 112 ? 3.099 -9.423 0.291 1.00 98.62 112 PHE A C 1
ATOM 933 O O . PHE A 1 112 ? 2.978 -10.392 -0.460 1.00 98.62 112 PHE A O 1
ATOM 940 N N . PHE A 1 113 ? 3.069 -8.167 -0.168 1.00 98.62 113 PHE A N 1
ATOM 941 C CA . PHE A 1 113 ? 2.747 -7.857 -1.562 1.00 98.62 113 PHE A CA 1
ATOM 942 C C . PHE A 1 113 ? 3.821 -8.354 -2.538 1.00 98.62 113 PHE A C 1
ATOM 944 O O . PHE A 1 113 ? 3.494 -8.942 -3.569 1.00 98.62 113 PHE A O 1
ATOM 951 N N . VAL A 1 114 ? 5.106 -8.209 -2.200 1.00 98.62 114 VAL A N 1
ATOM 952 C CA . VAL A 1 114 ? 6.193 -8.795 -3.001 1.00 98.62 114 VAL A CA 1
ATOM 953 C C . VAL A 1 114 ? 6.134 -10.328 -2.945 1.00 98.62 114 VAL A C 1
ATOM 955 O O . VAL A 1 114 ? 6.430 -10.994 -3.934 1.00 98.62 114 VAL A O 1
ATOM 958 N N . GLY A 1 115 ? 5.705 -10.917 -1.826 1.00 98.62 115 GLY A N 1
ATOM 959 C CA . GLY A 1 115 ? 5.398 -12.345 -1.718 1.00 98.62 115 GLY A CA 1
ATOM 960 C C . GLY A 1 115 ? 4.337 -12.812 -2.719 1.00 98.62 115 GLY A C 1
ATOM 961 O O . GLY A 1 115 ? 4.523 -13.847 -3.356 1.00 98.62 115 GLY A O 1
ATOM 962 N N . GLU A 1 116 ? 3.267 -12.039 -2.916 1.00 98.56 116 GLU A N 1
ATOM 963 C CA . GLU A 1 116 ? 2.252 -12.298 -3.949 1.00 98.56 116 GLU A CA 1
ATOM 964 C C . GLU A 1 116 ? 2.820 -12.139 -5.367 1.00 98.56 116 GLU A C 1
ATOM 966 O O . GLU A 1 116 ? 2.574 -12.985 -6.226 1.00 98.56 116 GLU A O 1
ATOM 971 N N . ALA A 1 117 ? 3.638 -11.108 -5.607 1.00 98.50 117 ALA A N 1
ATOM 972 C CA .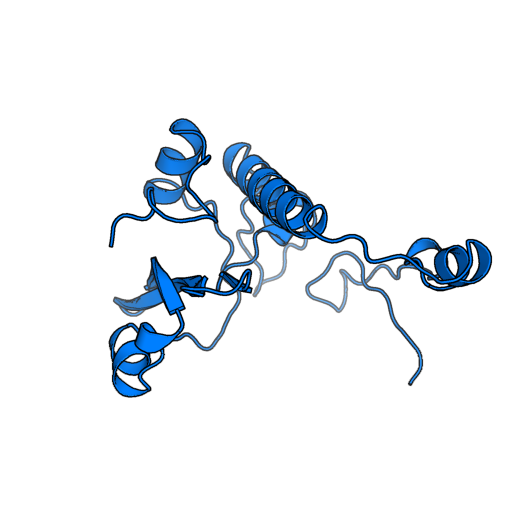 ALA A 1 117 ? 4.268 -10.867 -6.906 1.00 98.50 117 ALA A CA 1
ATOM 973 C C . ALA A 1 117 ? 5.238 -11.986 -7.333 1.00 98.50 117 ALA A C 1
ATOM 975 O O . ALA A 1 117 ? 5.443 -12.183 -8.524 1.00 98.50 117 ALA A O 1
ATOM 976 N N . ARG A 1 118 ? 5.794 -12.765 -6.394 1.00 98.56 118 ARG A N 1
ATOM 977 C CA . ARG A 1 118 ? 6.638 -13.939 -6.700 1.00 98.56 118 ARG A CA 1
ATOM 978 C C . ARG A 1 118 ? 5.858 -15.167 -7.182 1.00 98.56 118 ARG A C 1
ATOM 980 O O . ARG A 1 118 ? 6.473 -16.149 -7.573 1.00 98.56 118 ARG A O 1
ATOM 987 N N . LYS A 1 119 ? 4.521 -15.154 -7.132 1.00 98.44 119 LYS A N 1
ATOM 988 C CA . LYS A 1 119 ? 3.667 -16.307 -7.490 1.00 98.44 119 LYS A CA 1
ATOM 989 C C . LYS A 1 119 ? 3.324 -16.384 -8.982 1.00 98.44 119 LYS A C 1
ATOM 991 O O . LYS A 1 119 ? 2.383 -17.079 -9.355 1.00 98.44 119 LYS A O 1
ATOM 996 N N . ASN A 1 120 ? 4.033 -15.641 -9.823 1.00 98.31 120 ASN A N 1
ATOM 997 C CA . ASN A 1 120 ? 3.889 -15.689 -11.272 1.00 98.31 120 ASN A CA 1
ATOM 998 C C . ASN A 1 120 ? 5.273 -15.705 -11.933 1.00 98.31 120 ASN A C 1
ATOM 1000 O O . ASN A 1 120 ? 6.244 -15.240 -11.341 1.00 98.31 120 ASN A O 1
ATOM 1004 N N . ASP A 1 121 ? 5.322 -16.198 -13.170 1.00 98.44 121 ASP A N 1
ATOM 1005 C CA . ASP A 1 121 ? 6.553 -16.346 -13.954 1.00 98.44 121 ASP A CA 1
ATOM 1006 C C . ASP A 1 121 ? 6.712 -15.240 -15.014 1.00 98.44 121 ASP A C 1
ATOM 1008 O O . ASP A 1 121 ? 7.360 -15.442 -16.046 1.00 98.44 121 ASP A O 1
ATOM 1012 N N . HIS A 1 122 ? 6.076 -14.075 -14.816 1.00 98.56 122 HIS A N 1
ATOM 1013 C CA . HIS A 1 122 ? 6.248 -12.960 -15.742 1.00 98.56 122 HIS A CA 1
ATOM 1014 C C . HIS A 1 122 ? 7.694 -12.469 -15.725 1.00 98.56 122 HIS A C 1
ATOM 1016 O O . HIS A 1 122 ? 8.341 -12.372 -14.684 1.00 98.56 122 HIS A O 1
ATOM 1022 N N . LYS A 1 123 ? 8.181 -12.117 -16.911 1.00 98.44 123 LYS A N 1
ATOM 1023 C CA . LYS A 1 123 ? 9.511 -11.561 -17.140 1.00 98.44 123 LYS A CA 1
ATOM 1024 C C . LYS A 1 123 ? 9.501 -10.728 -18.412 1.00 98.44 123 LYS A C 1
ATOM 1026 O O . LYS A 1 123 ? 8.656 -10.943 -19.284 1.00 98.44 123 LYS A O 1
ATOM 1031 N N . PHE A 1 124 ? 10.448 -9.805 -18.525 1.00 98.56 124 PHE A N 1
ATOM 1032 C CA . PHE A 1 124 ? 10.707 -9.125 -19.788 1.00 98.56 124 PHE A CA 1
ATOM 1033 C C . PHE A 1 124 ? 11.230 -10.116 -20.834 1.00 98.56 124 PHE A C 1
ATOM 1035 O O . PHE A 1 124 ? 11.826 -11.144 -20.503 1.00 98.56 124 PHE A O 1
ATOM 1042 N N . SER A 1 125 ? 11.006 -9.801 -22.110 1.00 98.31 125 SER A N 1
ATOM 1043 C CA . SER A 1 125 ? 11.497 -10.611 -23.229 1.00 98.31 125 SER A CA 1
ATOM 1044 C C . SER A 1 125 ? 13.024 -10.650 -23.282 1.00 98.31 125 SER A C 1
ATOM 1046 O O . SER A 1 125 ? 13.596 -11.677 -23.645 1.00 98.31 125 SER A O 1
ATOM 1048 N N . THR A 1 126 ? 13.673 -9.539 -22.914 1.00 98.56 126 THR A N 1
ATOM 1049 C CA . THR A 1 126 ? 15.130 -9.380 -22.909 1.00 98.56 126 THR A CA 1
ATOM 1050 C C . THR A 1 126 ? 15.602 -8.643 -21.646 1.00 98.56 126 THR A C 1
ATOM 1052 O O . THR A 1 126 ? 14.856 -7.811 -21.115 1.00 98.56 126 THR A O 1
ATOM 1055 N N . PRO A 1 127 ? 16.832 -8.906 -21.161 1.00 98.38 127 PRO A N 1
ATOM 1056 C CA . PRO A 1 127 ? 17.446 -8.120 -20.087 1.00 98.38 127 PRO A CA 1
ATOM 1057 C C . PRO A 1 127 ? 17.567 -6.626 -20.419 1.00 98.38 127 PRO A C 1
ATOM 1059 O O . PRO A 1 127 ? 17.487 -5.782 -19.530 1.00 98.38 127 PRO A O 1
ATOM 1062 N N . GLU A 1 128 ? 17.740 -6.279 -21.694 1.00 98.44 128 GLU A N 1
ATOM 1063 C CA . GLU A 1 128 ? 17.840 -4.894 -22.150 1.00 98.44 128 GLU A CA 1
ATOM 1064 C C . GLU A 1 128 ? 16.510 -4.145 -22.002 1.00 98.44 128 GLU A C 1
ATOM 1066 O O . GLU A 1 128 ? 16.507 -2.981 -21.595 1.00 98.44 128 GLU A O 1
ATOM 1071 N N . ASP A 1 129 ? 15.385 -4.795 -22.313 1.00 98.50 129 ASP A N 1
ATOM 1072 C CA . ASP A 1 129 ? 14.053 -4.208 -22.127 1.00 98.50 129 ASP A CA 1
ATOM 1073 C C . ASP A 1 129 ? 13.741 -4.013 -20.640 1.00 98.50 129 ASP A C 1
ATOM 1075 O O . ASP A 1 129 ? 13.227 -2.962 -20.255 1.00 98.50 129 ASP A O 1
ATOM 1079 N N . GLU A 1 130 ? 14.113 -4.983 -19.797 1.00 98.56 130 GLU A N 1
ATOM 1080 C CA . GLU A 1 130 ? 14.015 -4.852 -18.340 1.00 98.56 130 GLU A CA 1
ATOM 1081 C C . GLU A 1 130 ? 14.827 -3.653 -17.855 1.00 98.56 130 GLU A C 1
ATOM 1083 O O . GLU A 1 130 ? 14.277 -2.739 -17.241 1.00 98.56 130 GLU A O 1
ATOM 1088 N N . SER A 1 131 ? 16.117 -3.604 -18.205 1.00 98.44 131 SER A N 1
ATOM 1089 C CA . SER A 1 131 ? 17.020 -2.542 -17.770 1.00 98.44 131 SER A CA 1
ATOM 1090 C C . SER A 1 131 ? 16.517 -1.153 -18.143 1.00 98.44 131 SER A C 1
ATOM 1092 O O . SER A 1 131 ? 16.770 -0.237 -17.374 1.00 98.44 131 SER A O 1
ATOM 1094 N N . LYS A 1 132 ? 15.823 -0.975 -19.274 1.00 98.00 132 LYS A N 1
ATOM 1095 C CA . LYS A 1 132 ? 15.256 0.319 -19.704 1.00 98.00 132 LYS A CA 1
ATOM 1096 C C . LYS A 1 132 ? 13.954 0.680 -18.987 1.00 98.00 132 LYS A C 1
ATOM 1098 O O . LYS A 1 132 ? 13.636 1.859 -18.855 1.00 98.00 132 LYS A O 1
ATOM 1103 N N . ALA A 1 133 ? 13.187 -0.315 -18.547 1.00 97.94 133 ALA A N 1
ATOM 1104 C CA . ALA A 1 133 ? 11.890 -0.112 -17.909 1.00 97.94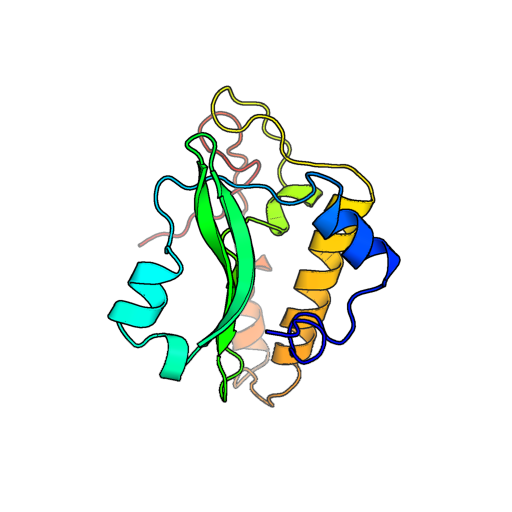 133 ALA A CA 1
ATOM 1105 C C . ALA A 1 133 ? 11.988 0.171 -16.400 1.00 97.94 133 ALA A C 1
ATOM 1107 O O . ALA A 1 133 ? 11.059 0.736 -15.820 1.00 97.94 133 ALA A O 1
ATOM 1108 N N . LEU A 1 134 ? 13.089 -0.225 -15.751 1.00 98.38 134 LEU A N 1
ATOM 1109 C CA . LEU A 1 134 ? 13.273 -0.045 -14.310 1.00 98.38 134 LEU A CA 1
ATOM 1110 C C . LEU A 1 134 ? 13.283 1.433 -13.896 1.00 98.38 134 LEU A C 1
ATOM 1112 O O . LEU A 1 134 ? 13.775 2.307 -14.611 1.00 98.38 134 LEU A O 1
ATOM 1116 N N . ILE A 1 135 ? 12.812 1.692 -12.671 1.00 98.19 135 ILE A N 1
ATOM 1117 C CA . ILE A 1 135 ? 12.740 3.039 -12.082 1.00 98.19 135 ILE A CA 1
ATOM 1118 C C . ILE A 1 135 ? 14.117 3.713 -11.935 1.00 98.19 135 ILE A C 1
ATOM 1120 O O . ILE A 1 135 ? 14.201 4.929 -11.831 1.00 98.19 135 ILE A O 1
ATOM 1124 N N . TYR A 1 136 ? 15.204 2.936 -11.980 1.00 98.06 136 TYR A N 1
ATOM 1125 C CA . TYR A 1 136 ? 16.582 3.428 -11.889 1.00 98.06 136 TYR A CA 1
ATOM 1126 C C . TYR A 1 136 ? 17.006 4.343 -13.047 1.00 98.06 136 TYR A C 1
ATOM 1128 O O . TYR A 1 136 ? 18.008 5.035 -12.919 1.00 98.06 136 TYR A O 1
ATOM 1136 N N . ASN A 1 137 ? 16.261 4.356 -14.156 1.00 97.56 137 ASN A N 1
ATOM 1137 C CA . ASN A 1 137 ? 16.539 5.228 -15.303 1.00 97.56 137 ASN A CA 1
ATOM 1138 C C . ASN A 1 137 ? 15.948 6.636 -15.167 1.00 97.56 137 ASN A C 1
ATOM 1140 O O . ASN A 1 137 ? 16.051 7.424 -16.104 1.00 97.56 137 ASN A O 1
ATOM 1144 N N . TYR A 1 138 ? 15.285 6.938 -14.052 1.00 97.00 138 TYR A N 1
ATOM 1145 C CA . TYR A 1 138 ? 14.572 8.194 -13.867 1.00 97.00 138 TYR A CA 1
ATOM 1146 C C . TYR A 1 138 ? 15.151 8.970 -12.693 1.00 97.00 138 TYR A C 1
ATOM 1148 O O . TYR A 1 138 ? 15.377 8.418 -11.615 1.00 97.00 138 TYR A O 1
ATOM 1156 N N . ASP A 1 139 ? 15.338 10.271 -12.893 1.00 97.31 139 ASP A N 1
ATOM 1157 C CA . ASP A 1 139 ? 15.776 11.164 -11.832 1.00 97.31 139 ASP A CA 1
ATOM 1158 C C . ASP A 1 139 ? 14.620 11.487 -10.885 1.00 97.31 139 ASP A C 1
ATOM 1160 O O . ASP A 1 139 ? 13.508 11.845 -11.286 1.00 97.31 139 ASP A O 1
ATOM 1164 N N . VAL A 1 140 ? 14.905 11.389 -9.591 1.00 96.69 140 VAL A N 1
ATOM 1165 C CA . VAL A 1 140 ? 13.964 11.760 -8.542 1.00 96.69 140 VAL A CA 1
ATOM 1166 C C . VAL A 1 140 ? 14.126 13.239 -8.185 1.00 96.69 140 VAL A C 1
ATOM 1168 O O . VAL A 1 140 ? 15.229 13.728 -7.947 1.00 96.69 140 VAL A O 1
ATOM 1171 N N . SER A 1 141 ? 13.015 13.966 -8.106 1.00 95.69 141 SER A N 1
ATOM 1172 C CA . SER A 1 141 ? 12.992 15.382 -7.732 1.00 95.69 141 SER A CA 1
ATOM 1173 C C . SER A 1 141 ? 12.654 15.553 -6.255 1.00 95.69 141 SER A C 1
ATOM 1175 O O . SER A 1 141 ? 11.666 14.998 -5.772 1.00 95.69 141 SER A O 1
ATOM 1177 N N . TYR A 1 142 ? 13.433 16.363 -5.534 1.00 94.31 142 TYR A N 1
ATOM 1178 C CA . TYR A 1 142 ? 13.050 16.811 -4.194 1.00 94.31 142 TYR A CA 1
ATOM 1179 C C . TYR A 1 142 ? 11.845 17.751 -4.290 1.00 94.31 142 TYR A C 1
ATOM 1181 O O . TYR A 1 142 ? 11.868 18.743 -5.022 1.00 94.31 142 TYR A O 1
ATOM 1189 N N . SER A 1 143 ? 10.783 17.432 -3.553 1.00 92.31 143 SER A N 1
ATOM 1190 C CA . SER A 1 143 ? 9.489 18.099 -3.711 1.00 92.31 143 SER A CA 1
ATOM 1191 C C . SER A 1 143 ? 8.856 18.578 -2.416 1.00 92.31 143 SER A C 1
ATOM 1193 O O . SER A 1 143 ? 7.766 19.148 -2.434 1.00 92.31 143 SER A O 1
ATOM 1195 N N . GLN A 1 144 ? 9.520 18.385 -1.279 1.00 88.19 144 GLN A N 1
ATOM 1196 C CA . GLN A 1 144 ? 8.915 18.619 0.030 1.00 88.19 144 GLN A CA 1
ATOM 1197 C C . GLN A 1 144 ? 8.436 20.064 0.249 1.00 88.19 144 GLN A C 1
ATOM 1199 O O . GLN A 1 144 ? 7.543 20.293 1.063 1.00 88.19 144 GLN A O 1
ATOM 1204 N N . GLU A 1 145 ? 8.971 21.049 -0.470 1.00 86.50 145 GLU A N 1
ATOM 1205 C CA . GLU A 1 145 ? 8.558 22.454 -0.345 1.00 86.50 145 GLU A CA 1
ATOM 1206 C C . GLU A 1 145 ? 7.178 22.737 -0.960 1.00 86.50 145 GLU A C 1
ATOM 1208 O O . GLU A 1 145 ? 6.438 23.578 -0.454 1.00 86.50 145 GLU A O 1
ATOM 1213 N N . TYR A 1 146 ? 6.772 21.985 -1.985 1.00 87.69 146 TYR A N 1
ATOM 1214 C CA . TYR A 1 146 ? 5.553 22.255 -2.766 1.00 87.69 146 TYR A CA 1
ATOM 1215 C C . TYR A 1 146 ? 4.633 21.032 -2.948 1.00 87.69 146 TYR A C 1
ATOM 1217 O O . TYR A 1 146 ? 3.516 21.170 -3.440 1.00 87.69 146 TYR A O 1
ATOM 1225 N N . SER A 1 147 ? 5.051 19.846 -2.500 1.00 88.62 147 SER A N 1
ATOM 1226 C CA . SER A 1 147 ? 4.326 18.569 -2.595 1.00 88.62 147 SER A CA 1
ATOM 1227 C C . SER A 1 147 ? 4.208 17.893 -1.230 1.00 88.62 147 SER A C 1
ATOM 1229 O O . SER A 1 147 ? 4.990 18.168 -0.328 1.00 88.62 147 SER A O 1
ATOM 1231 N N . THR A 1 148 ? 3.235 17.001 -1.047 1.00 88.75 148 THR A N 1
ATOM 1232 C CA . THR A 1 148 ? 3.038 16.227 0.195 1.00 88.75 148 TH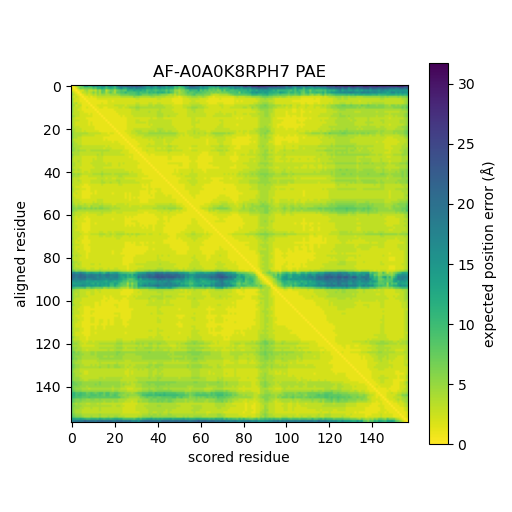R A CA 1
ATOM 1233 C C . THR A 1 148 ? 4.023 15.063 0.349 1.00 88.75 148 THR A C 1
ATOM 1235 O O . THR A 1 148 ? 3.977 14.353 1.355 1.00 88.75 148 THR A O 1
ATOM 1238 N N . PHE A 1 149 ? 4.894 14.883 -0.644 1.00 92.12 149 PHE A N 1
ATOM 1239 C CA . PHE A 1 149 ? 5.943 13.876 -0.698 1.00 92.12 149 PHE A CA 1
ATOM 1240 C C . PHE A 1 149 ? 7.321 14.541 -0.594 1.00 92.12 149 PHE A C 1
ATOM 1242 O O . PHE A 1 149 ? 7.539 15.626 -1.152 1.00 92.12 149 PHE A O 1
ATOM 1249 N N . THR A 1 150 ? 8.258 13.895 0.096 1.00 92.50 150 THR A N 1
ATOM 1250 C CA . THR A 1 150 ? 9.662 14.315 0.172 1.00 92.50 150 THR A CA 1
ATOM 1251 C C . THR A 1 150 ? 10.291 14.321 -1.220 1.00 92.50 150 THR A C 1
ATOM 1253 O O . THR A 1 150 ? 10.981 15.275 -1.587 1.00 92.50 150 THR A O 1
ATOM 1256 N N . GLN A 1 151 ? 9.989 13.299 -2.018 1.00 94.94 151 GLN A N 1
ATOM 1257 C CA . GLN A 1 151 ? 10.526 13.085 -3.355 1.00 94.94 151 GLN A CA 1
ATOM 1258 C C . GLN A 1 151 ? 9.440 12.574 -4.311 1.00 94.94 151 GLN A C 1
ATOM 1260 O O . GLN A 1 151 ? 8.546 11.837 -3.898 1.00 94.94 151 GLN A O 1
ATOM 1265 N N . ILE A 1 152 ? 9.528 12.946 -5.589 1.00 96.00 152 ILE A N 1
ATOM 1266 C CA . ILE A 1 152 ? 8.631 12.475 -6.657 1.00 96.00 152 ILE A CA 1
ATOM 1267 C C . ILE A 1 152 ? 9.412 12.165 -7.934 1.00 96.00 152 ILE A C 1
ATOM 1269 O O . ILE A 1 152 ? 10.423 12.802 -8.221 1.00 96.00 152 ILE A O 1
ATOM 1273 N N . TYR A 1 153 ? 8.896 11.228 -8.725 1.00 96.94 153 TYR A N 1
ATOM 1274 C CA . TYR A 1 153 ? 9.295 11.045 -10.119 1.00 96.94 153 TYR A CA 1
ATOM 1275 C C . TYR A 1 153 ? 8.325 11.818 -11.015 1.00 96.94 153 TYR A C 1
ATOM 127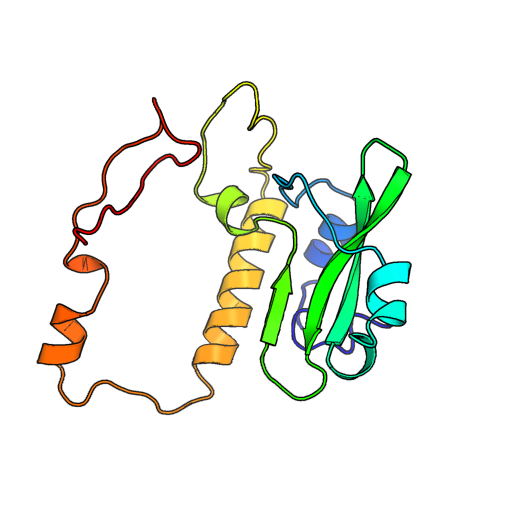7 O O . TYR A 1 153 ? 7.108 11.732 -10.828 1.00 96.94 153 TYR A O 1
ATOM 1285 N N . VAL A 1 154 ? 8.855 12.578 -11.972 1.00 95.81 154 VAL A N 1
ATOM 1286 C CA . VAL A 1 154 ? 8.074 13.316 -12.972 1.00 95.81 1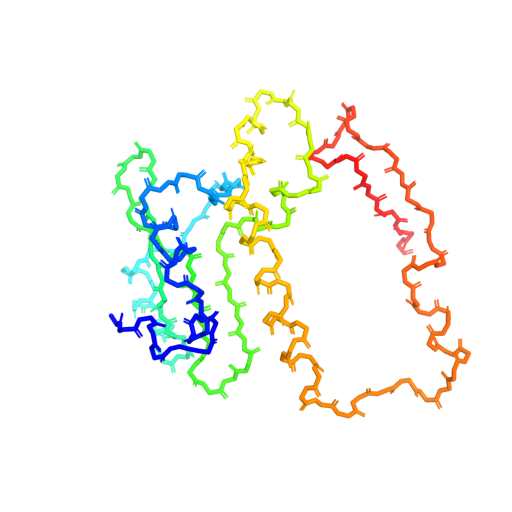54 VAL A CA 1
ATOM 1287 C C . VAL A 1 154 ? 8.382 12.710 -14.334 1.00 95.81 154 VAL A C 1
ATOM 1289 O O . VAL A 1 154 ? 9.546 12.560 -14.688 1.00 95.81 154 VAL A O 1
ATOM 1292 N N . PHE A 1 155 ? 7.338 12.350 -15.075 1.00 94.75 155 PHE A N 1
ATOM 1293 C CA . PHE A 1 155 ? 7.447 11.754 -16.403 1.00 94.75 155 PHE A CA 1
ATOM 1294 C C . PHE A 1 155 ? 6.775 12.680 -17.413 1.00 94.75 155 PHE A C 1
ATOM 1296 O O . PHE A 1 155 ? 5.683 13.195 -17.140 1.00 94.75 155 PHE A O 1
ATOM 1303 N N . ASP A 1 156 ? 7.416 12.881 -18.561 1.00 91.56 156 ASP A N 1
ATOM 1304 C CA . ASP A 1 156 ? 6.806 13.602 -19.675 1.00 91.56 156 ASP A CA 1
ATOM 1305 C C . ASP A 1 156 ? 5.581 12.840 -20.200 1.00 91.56 156 ASP A C 1
ATOM 1307 O O . ASP A 1 156 ? 5.478 11.616 -20.073 1.00 91.56 156 ASP A O 1
ATOM 1311 N N . LYS A 1 157 ? 4.619 13.593 -20.737 1.00 65.94 157 LYS A N 1
ATOM 1312 C CA . LYS A 1 157 ? 3.394 13.041 -21.326 1.00 65.94 157 LYS A CA 1
ATOM 1313 C C . LYS A 1 157 ? 3.619 12.487 -22.723 1.00 65.94 157 LYS A C 1
ATOM 1315 O O . LYS A 1 157 ? 4.382 13.119 -23.484 1.00 65.94 157 LYS A O 1
#

pLDDT: mean 94.52, std 7.87, range [53.12, 98.69]

Radius of gyration: 17.99 Å; Cα contacts (8 Å, |Δi|>4): 189; chains: 1; bounding box: 43×39×43 Å

Sequence (157 aa):
ADFRRSRLYDSIPRTLEKALRTTPITYNAHKWCLTPTNFTAFRLNRFYKVLSTSVDKKGTTFISSMEALSYPFYGVQFHPEKNSFEWKLDKHHKNIPHNVDATRLTQYMADFFVGEARKNDHKFSTPEDESKALIYNYDVSYSQEYSTFTQIYVFDK